Protein AF-A0A3D2JQK6-F1 (afdb_monomer)

Secondary structure (DSSP, 8-state):
--EEEEEEEEEEEEEEEEEEETTEEEEEEEEEEEEEEE-

Solvent-accessible surface area (backbone atoms only — not comparable to full-atom values): 2562 Å² total; per-residue (Å²): 117,51,80,73,45,78,48,78,44,83,46,76,45,74,48,99,63,72,49,71,55,102,88,48,76,42,50,65,50,73,48,77,48,77,48,77,42,65,89

Radius of gyration: 15.78 Å; Cα contacts (8 Å, |Δi|>4): 61; chains: 1; bounding box: 41×16×32 Å

pLDDT: mean 95.27, std 4.21, range [74.06,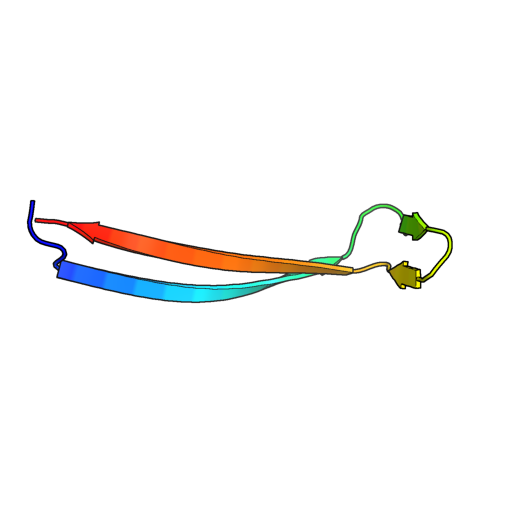 98.06]

Foldseek 3Di:
DDWPDKDKDKDKDFAPDWDDDPPDTDRMDIDIDIDTDDD

Nearest PDB structures (foldseek):
  2xzw-assembly3_G  TM=5.124E-01  e=1.379E+00  Synechococcus elongatus PCC 7942 = FACHB-805
  2ymw-assembly1_B  TM=3.473E-01  e=4.962E+00  Marinomonas mediterranea MMB-1
  3wev-assembly1_B  TM=3.602E-01  e=6.497E+00  Marinomonas mediterranea MMB-1
  3weu-assembly1_A  TM=3.586E-01  e=9.100E+00  Marinomonas mediterranea MMB-1
  3wev-assembly1_A  TM=3.178E-01  e=6.950E+00  Marinomonas mediterranea MMB-1

Structure (mmCIF, N/CA/C/O backbone):
data_AF-A0A3D2JQK6-F1
#
_entry.id   AF-A0A3D2JQK6-F1
#
loop_
_atom_site.group_PDB
_atom_site.id
_atom_site.type_symbol
_atom_site.label_atom_id
_atom_site.label_alt_id
_atom_site.label_comp_id
_atom_site.label_asym_id
_atom_site.label_entity_i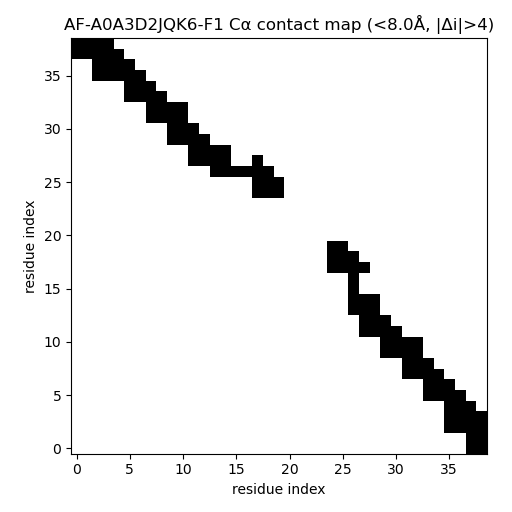d
_atom_site.label_seq_id
_atom_site.pdbx_PDB_ins_code
_atom_site.Cartn_x
_atom_site.Cartn_y
_atom_site.Cartn_z
_atom_site.occupancy
_atom_site.B_iso_or_equiv
_atom_site.auth_seq_id
_atom_site.auth_comp_id
_atom_site.auth_asym_id
_atom_site.auth_atom_id
_atom_site.pdbx_PDB_model_num
ATOM 1 N N . MET A 1 1 ? -22.446 7.243 15.146 1.00 74.06 1 MET A N 1
ATOM 2 C CA . MET A 1 1 ? -21.053 7.617 14.827 1.00 74.06 1 MET A CA 1
ATOM 3 C C . MET A 1 1 ? -20.109 7.291 15.967 1.00 74.06 1 MET A C 1
ATOM 5 O O . MET A 1 1 ? -19.378 8.126 16.493 1.00 74.06 1 MET A O 1
ATOM 9 N N . LYS A 1 2 ? -20.107 6.010 16.302 1.00 92.00 2 LYS A N 1
ATOM 10 C CA . LYS A 1 2 ? -19.012 5.281 16.907 1.00 92.00 2 LYS A CA 1
ATOM 11 C C . LYS A 1 2 ? -18.278 4.572 15.772 1.00 92.00 2 LYS A C 1
ATOM 13 O O . LYS A 1 2 ? -18.855 4.246 14.734 1.00 92.00 2 LYS A O 1
ATOM 18 N N . ILE A 1 3 ? -16.982 4.382 15.956 1.00 94.62 3 ILE A N 1
ATOM 19 C CA . ILE A 1 3 ? -16.193 3.558 15.047 1.00 94.62 3 ILE A CA 1
ATOM 20 C C . ILE A 1 3 ? -16.489 2.102 15.401 1.00 94.62 3 ILE A C 1
ATOM 22 O O . ILE A 1 3 ? -16.281 1.701 16.543 1.00 94.62 3 ILE A O 1
ATOM 26 N N . ASP A 1 4 ? -16.967 1.342 14.423 1.00 96.50 4 ASP A N 1
ATOM 27 C CA . ASP A 1 4 ? -17.240 -0.089 14.553 1.00 96.50 4 ASP A CA 1
ATOM 28 C C . ASP A 1 4 ? -15.972 -0.902 14.261 1.00 96.50 4 ASP A C 1
ATOM 30 O O . ASP A 1 4 ? -15.582 -1.787 15.022 1.00 96.50 4 ASP A O 1
ATOM 34 N N . ARG A 1 5 ? -15.264 -0.557 13.177 1.00 96.31 5 ARG A N 1
ATOM 35 C CA . ARG A 1 5 ? -14.076 -1.299 12.742 1.00 96.31 5 ARG A CA 1
ATOM 36 C C . ARG A 1 5 ? -13.084 -0.423 11.992 1.00 96.31 5 ARG A C 1
ATOM 38 O O . ARG A 1 5 ? -13.466 0.426 11.192 1.00 96.31 5 ARG A O 1
ATOM 45 N N . ILE A 1 6 ? -11.794 -0.681 12.198 1.00 97.19 6 ILE A N 1
ATOM 46 C CA . ILE A 1 6 ? -10.707 -0.107 11.399 1.00 97.19 6 ILE A CA 1
ATOM 47 C C . ILE A 1 6 ? -9.957 -1.253 10.726 1.00 97.19 6 ILE A C 1
ATOM 49 O O . ILE A 1 6 ? -9.463 -2.159 11.391 1.00 97.19 6 ILE A O 1
ATOM 53 N N . GLU A 1 7 ? -9.870 -1.214 9.402 1.00 98.00 7 GLU A N 1
ATOM 54 C CA . GLU A 1 7 ? -9.056 -2.131 8.610 1.00 98.00 7 GLU A CA 1
ATOM 55 C C . GLU A 1 7 ? -7.839 -1.382 8.065 1.00 98.00 7 GLU A C 1
ATOM 57 O O . GLU A 1 7 ? -7.978 -0.316 7.463 1.00 98.00 7 GLU A O 1
ATOM 62 N N . VAL A 1 8 ? -6.651 -1.959 8.243 1.00 97.81 8 VAL A N 1
ATOM 63 C CA . VAL A 1 8 ? -5.388 -1.406 7.742 1.00 97.81 8 VAL A CA 1
ATOM 64 C C . VAL A 1 8 ? -4.792 -2.384 6.741 1.00 97.81 8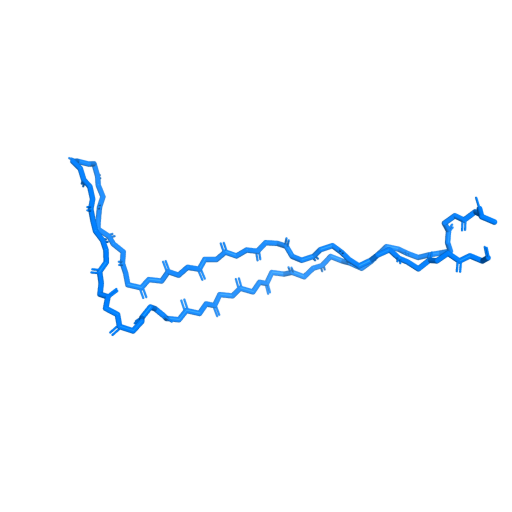 VAL A C 1
ATOM 66 O O . VAL A 1 8 ? -4.690 -3.578 7.024 1.00 97.81 8 VAL A O 1
ATOM 69 N N . ARG A 1 9 ? -4.417 -1.896 5.557 1.00 97.75 9 ARG A N 1
ATOM 70 C CA . ARG A 1 9 ? -3.833 -2.723 4.493 1.00 97.75 9 ARG A CA 1
ATOM 71 C C . ARG A 1 9 ? -2.623 -2.037 3.881 1.00 97.75 9 ARG A C 1
ATOM 73 O O . ARG A 1 9 ? -2.675 -0.848 3.581 1.00 97.75 9 ARG A O 1
ATOM 80 N N . TYR A 1 10 ? -1.559 -2.802 3.668 1.00 97.75 10 TYR A N 1
ATOM 81 C CA . TYR A 1 10 ? -0.427 -2.382 2.851 1.00 97.75 10 TYR A CA 1
ATOM 82 C C . TYR A 1 10 ? -0.722 -2.689 1.386 1.00 97.75 10 TYR A C 1
ATOM 84 O O . TYR A 1 10 ? -1.174 -3.789 1.062 1.00 97.75 10 TYR A O 1
ATOM 92 N N . VAL A 1 11 ? -0.475 -1.718 0.515 1.00 97.69 11 VAL A N 1
ATOM 93 C CA . VAL A 1 11 ? -0.590 -1.882 -0.931 1.00 97.69 11 VAL A CA 1
ATOM 94 C C . VAL A 1 11 ? 0.696 -1.387 -1.562 1.00 97.69 11 VAL A C 1
ATOM 96 O O . VAL A 1 11 ? 1.155 -0.288 -1.260 1.00 97.69 11 VAL A O 1
ATOM 99 N N . GLU A 1 12 ? 1.250 -2.190 -2.458 1.00 97.44 12 GLU A N 1
ATOM 100 C CA . GLU A 1 12 ? 2.406 -1.842 -3.270 1.00 97.44 12 GLU A CA 1
ATOM 101 C C . GLU A 1 12 ? 2.066 -2.074 -4.737 1.00 97.44 12 GLU A C 1
ATOM 103 O O . GLU A 1 12 ? 1.425 -3.065 -5.090 1.00 97.44 12 GLU A O 1
ATOM 108 N N . GLY A 1 13 ? 2.468 -1.133 -5.581 1.00 96.94 13 GLY A N 1
ATOM 109 C CA . GLY A 1 13 ? 2.307 -1.214 -7.023 1.00 96.94 13 GLY A CA 1
ATOM 110 C C . GLY A 1 13 ? 3.568 -0.753 -7.736 1.00 96.94 13 GLY A C 1
ATOM 111 O O . GLY A 1 13 ? 4.375 -0.003 -7.178 1.00 96.94 13 GLY A O 1
ATOM 112 N N . LYS A 1 14 ? 3.724 -1.194 -8.984 1.00 97.12 14 LYS A N 1
ATOM 113 C CA . LYS A 1 14 ? 4.737 -0.648 -9.887 1.00 97.12 14 LYS A CA 1
ATOM 114 C C . LYS A 1 14 ? 4.281 0.686 -10.467 1.00 97.12 14 LYS A C 1
ATOM 116 O O . LYS A 1 14 ? 3.094 0.886 -10.706 1.00 97.12 14 LYS A O 1
ATOM 121 N N . LEU A 1 15 ? 5.239 1.580 -10.670 1.00 95.75 15 LEU A N 1
ATOM 122 C CA . LEU A 1 15 ? 5.053 2.810 -11.425 1.00 95.75 15 LEU A CA 1
ATOM 123 C C . LEU A 1 15 ? 5.109 2.505 -12.924 1.00 95.75 15 LEU A C 1
ATOM 125 O O . LEU A 1 15 ? 5.887 1.649 -13.349 1.00 95.75 15 LEU A O 1
ATOM 129 N N . ASP A 1 16 ? 4.318 3.235 -13.709 1.00 96.12 16 ASP A N 1
ATOM 130 C CA . ASP A 1 16 ? 4.348 3.139 -15.174 1.00 96.12 16 ASP A CA 1
ATOM 131 C C . ASP A 1 16 ? 5.7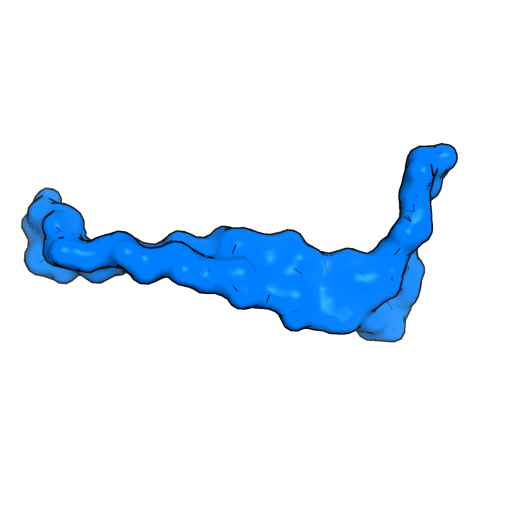08 3.588 -15.730 1.00 96.12 16 ASP A C 1
ATOM 133 O O . ASP A 1 16 ? 6.236 2.989 -16.665 1.00 96.12 16 ASP A O 1
ATOM 137 N N . GLU A 1 17 ? 6.315 4.590 -15.089 1.00 96.06 17 GLU A N 1
ATOM 138 C CA . GLU A 1 17 ? 7.679 5.042 -15.346 1.00 96.06 17 GLU A CA 1
ATOM 139 C C . GLU A 1 17 ? 8.470 5.124 -14.029 1.00 96.06 17 GLU A C 1
ATOM 141 O O . GLU A 1 17 ? 7.932 5.580 -13.013 1.00 96.06 17 GLU A O 1
ATOM 146 N N . PRO A 1 18 ? 9.749 4.705 -14.001 1.00 93.62 18 PRO A N 1
ATOM 147 C CA . PRO A 1 18 ? 10.573 4.829 -12.806 1.00 93.62 18 PRO A CA 1
ATOM 148 C C . PRO A 1 18 ? 10.790 6.292 -12.404 1.00 93.62 18 PRO A C 1
ATOM 150 O O . PRO A 1 18 ? 10.955 7.171 -13.248 1.00 93.62 18 PRO A O 1
ATOM 153 N N . PHE A 1 19 ? 10.861 6.544 -11.099 1.00 94.69 19 PHE A N 1
ATOM 154 C CA . PHE A 1 19 ? 11.073 7.871 -10.534 1.00 94.69 19 PHE A CA 1
ATOM 155 C C . PHE A 1 19 ? 12.316 7.895 -9.646 1.00 94.69 19 PHE A C 1
ATOM 157 O O . PHE A 1 19 ? 12.587 6.956 -8.895 1.00 94.69 19 PHE A O 1
ATOM 164 N N . GLY A 1 20 ? 13.048 9.006 -9.663 1.00 94.88 20 GLY A N 1
ATOM 165 C CA . GLY A 1 20 ? 14.166 9.202 -8.755 1.00 94.88 20 GLY A CA 1
ATOM 166 C C . GLY A 1 20 ? 14.422 10.656 -8.408 1.00 94.88 20 GLY A C 1
ATOM 167 O O . GLY A 1 20 ? 14.047 11.579 -9.126 1.00 94.88 20 GLY A O 1
ATOM 168 N N . TRP A 1 21 ? 15.088 10.839 -7.277 1.00 94.62 21 TRP A N 1
ATOM 169 C CA . TRP A 1 21 ? 15.593 12.114 -6.786 1.00 94.62 21 TRP A CA 1
ATOM 170 C C . TRP A 1 21 ? 17.011 11.924 -6.245 1.00 94.62 21 TRP A C 1
ATOM 172 O O . TRP A 1 21 ? 17.529 10.809 -6.211 1.00 94.62 21 TRP A O 1
ATOM 182 N N . SER A 1 22 ? 17.643 13.009 -5.794 1.00 94.00 22 SER A N 1
ATOM 183 C CA . SER A 1 22 ? 19.067 13.056 -5.421 1.00 94.00 22 SER A CA 1
ATOM 184 C C . SER A 1 22 ? 19.549 11.978 -4.441 1.00 94.00 22 SER A C 1
ATOM 186 O O . SER A 1 22 ? 20.749 11.740 -4.362 1.00 94.00 22 SER A O 1
ATOM 188 N N . GLN A 1 23 ? 18.647 11.329 -3.699 1.00 93.56 23 GLN A N 1
ATOM 189 C CA . GLN A 1 23 ? 18.990 10.318 -2.699 1.00 93.56 23 GLN A CA 1
ATOM 190 C C . GLN A 1 23 ? 18.514 8.902 -3.049 1.00 93.56 23 GLN A C 1
ATOM 192 O O . GLN A 1 23 ? 18.941 7.954 -2.390 1.00 93.56 23 GLN A O 1
ATOM 197 N N . ARG A 1 24 ? 17.605 8.727 -4.021 1.00 94.38 24 ARG A N 1
ATOM 198 C CA . ARG A 1 24 ? 16.998 7.415 -4.292 1.00 94.38 24 ARG A CA 1
ATOM 199 C C . ARG A 1 24 ? 16.351 7.320 -5.670 1.00 94.38 24 ARG A C 1
ATOM 201 O O . ARG A 1 24 ? 15.797 8.287 -6.178 1.00 94.38 24 ARG A O 1
ATOM 208 N N . TRP A 1 25 ? 16.353 6.103 -6.204 1.00 95.19 25 TRP A N 1
ATOM 209 C CA . TRP A 1 25 ? 15.563 5.679 -7.356 1.00 95.19 25 TRP A CA 1
ATOM 210 C C . TRP A 1 25 ? 14.524 4.631 -6.929 1.00 95.19 25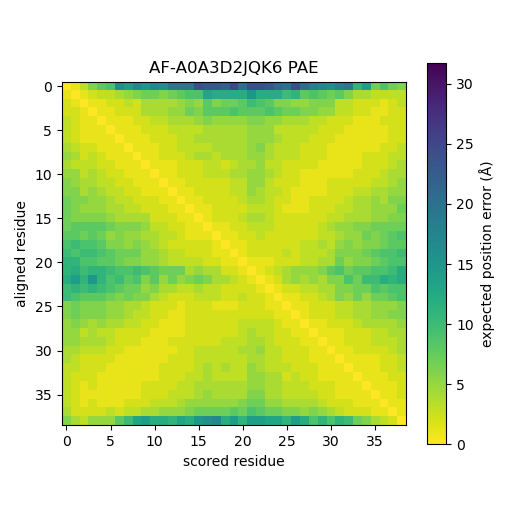 TRP A C 1
ATOM 212 O O . TRP A 1 25 ? 14.794 3.831 -6.028 1.00 95.19 25 TRP A O 1
ATOM 222 N N . THR A 1 26 ? 13.340 4.631 -7.542 1.00 95.81 26 THR A N 1
ATOM 223 C CA . THR A 1 26 ? 12.284 3.641 -7.298 1.00 95.81 26 THR A CA 1
ATOM 224 C C . THR A 1 26 ? 11.421 3.416 -8.539 1.00 95.81 26 THR A C 1
ATOM 226 O O . THR A 1 26 ? 11.082 4.348 -9.261 1.00 95.81 26 THR A O 1
ATOM 229 N N . ASP A 1 27 ? 11.029 2.169 -8.771 1.00 96.81 27 ASP A N 1
ATOM 230 C CA . ASP A 1 27 ? 9.990 1.767 -9.725 1.00 96.81 27 ASP A CA 1
ATOM 231 C C . ASP A 1 27 ? 8.713 1.297 -9.007 1.00 96.81 27 ASP A C 1
ATOM 233 O O . ASP A 1 27 ? 7.764 0.843 -9.643 1.00 96.81 27 ASP A O 1
ATOM 237 N N . THR A 1 28 ? 8.679 1.409 -7.677 1.00 95.75 28 THR A N 1
ATOM 238 C CA . THR A 1 28 ? 7.556 0.996 -6.835 1.00 95.75 28 THR A CA 1
ATOM 239 C C . THR A 1 28 ? 7.007 2.163 -6.026 1.00 95.75 28 THR A C 1
ATOM 241 O O . THR A 1 28 ? 7.736 3.069 -5.603 1.00 95.75 28 THR A O 1
ATOM 244 N N . ARG A 1 29 ? 5.693 2.124 -5.793 1.00 94.50 29 ARG A N 1
ATOM 245 C CA . ARG A 1 29 ? 4.972 2.995 -4.867 1.00 94.50 29 ARG A CA 1
ATOM 246 C C . ARG A 1 29 ? 4.223 2.1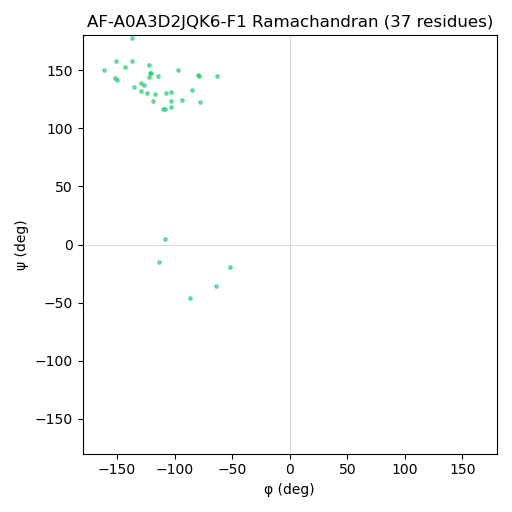33 -3.870 1.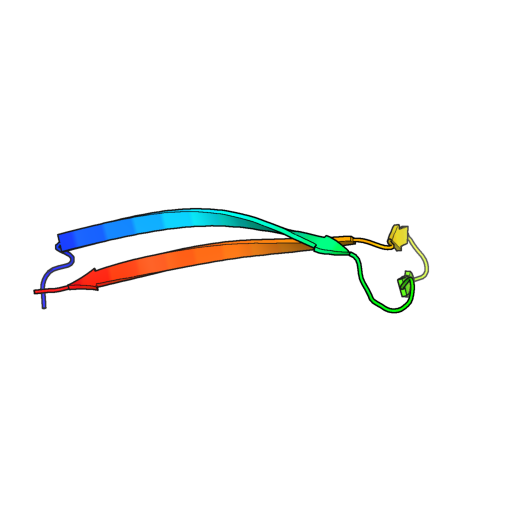00 94.50 29 ARG A C 1
ATOM 248 O O . ARG A 1 29 ? 3.457 1.256 -4.262 1.00 94.50 29 ARG A O 1
ATOM 255 N N . SER A 1 30 ? 4.383 2.449 -2.594 1.00 95.44 30 SER A N 1
ATOM 256 C CA . SER A 1 30 ? 3.640 1.807 -1.523 1.00 95.44 30 SER A CA 1
ATOM 257 C C . SER A 1 30 ? 2.820 2.804 -0.722 1.00 95.44 30 SER A C 1
ATOM 259 O O . SER A 1 30 ? 3.172 3.978 -0.586 1.00 95.44 30 SER A O 1
ATOM 261 N N . VAL A 1 31 ? 1.674 2.340 -0.235 1.00 97.31 31 VAL A N 1
ATOM 262 C CA . VAL A 1 31 ? 0.740 3.116 0.578 1.00 97.31 31 VAL A CA 1
ATOM 263 C C . VAL A 1 31 ? 0.113 2.228 1.647 1.00 97.31 31 VAL A C 1
ATOM 265 O O . VAL A 1 31 ? -0.051 1.020 1.470 1.00 97.31 31 VAL A O 1
ATOM 268 N N . VAL A 1 32 ? -0.280 2.848 2.756 1.00 98.06 32 VAL A N 1
ATOM 269 C CA . VAL A 1 32 ? -1.116 2.214 3.777 1.00 98.06 32 VAL A CA 1
ATOM 270 C C . VAL A 1 32 ? -2.535 2.738 3.610 1.00 98.06 32 VAL A C 1
ATOM 272 O O . VAL A 1 32 ? -2.779 3.937 3.726 1.00 98.06 32 VAL A O 1
ATOM 275 N N . VAL A 1 33 ? -3.472 1.840 3.323 1.00 97.69 33 VAL A N 1
ATOM 276 C CA . VAL A 1 33 ? -4.896 2.153 3.206 1.00 97.69 33 VAL A CA 1
ATOM 277 C C . VAL A 1 33 ? -5.560 1.893 4.549 1.00 97.69 33 VAL A C 1
ATOM 279 O O . VAL A 1 33 ? -5.488 0.782 5.077 1.00 97.69 33 VAL A O 1
ATOM 282 N N . ILE A 1 34 ? -6.225 2.916 5.081 1.00 97.88 34 ILE A N 1
ATOM 283 C CA . ILE A 1 34 ? -6.998 2.839 6.320 1.00 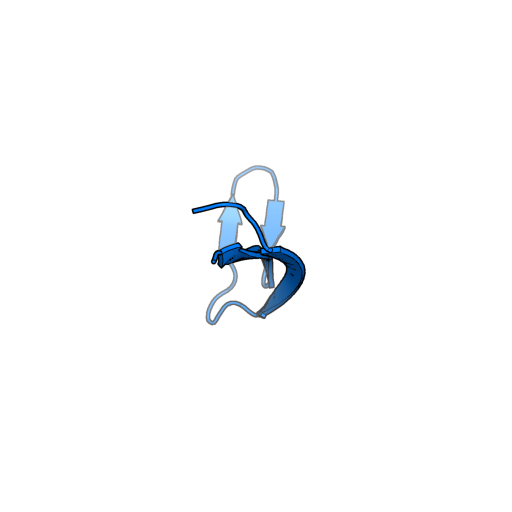97.88 34 ILE A CA 1
ATOM 284 C C . ILE A 1 34 ? -8.474 2.957 5.953 1.00 97.88 34 ILE A C 1
ATOM 286 O O . ILE A 1 34 ? -8.913 3.983 5.435 1.00 97.88 34 ILE A O 1
ATOM 290 N N . LYS A 1 35 ? -9.244 1.904 6.219 1.00 97.44 35 LYS A N 1
ATOM 291 C CA . LYS A 1 35 ? -10.695 1.880 6.035 1.00 97.44 35 LYS A CA 1
ATOM 292 C C . LYS A 1 35 ? -11.360 1.898 7.403 1.00 97.44 35 LYS A C 1
ATOM 294 O O . LYS A 1 35 ? -11.204 0.959 8.178 1.00 97.44 35 LYS A O 1
ATOM 299 N N . VAL A 1 36 ? -12.116 2.955 7.676 1.00 97.19 36 VAL A N 1
ATOM 300 C CA . VAL A 1 36 ? -12.887 3.115 8.913 1.00 97.19 36 VAL A CA 1
ATOM 301 C C . VAL A 1 36 ? -14.353 2.827 8.606 1.00 97.19 36 VAL A C 1
ATOM 303 O O . VAL A 1 36 ? -14.927 3.439 7.708 1.00 97.19 36 VAL A O 1
ATOM 306 N N . LEU A 1 37 ? -14.943 1.878 9.326 1.00 97.00 37 LEU A N 1
ATOM 307 C CA . LEU A 1 37 ? -16.370 1.583 9.309 1.00 97.00 37 LEU A CA 1
ATOM 308 C C . LEU A 1 37 ? -16.999 2.169 10.575 1.00 97.00 37 LEU A C 1
ATOM 310 O O . LEU A 1 37 ? -16.475 1.982 11.676 1.00 97.00 37 LEU A O 1
ATOM 314 N N . THR A 1 38 ? -18.098 2.896 10.408 1.00 96.62 38 THR A N 1
ATOM 315 C CA . THR A 1 38 ?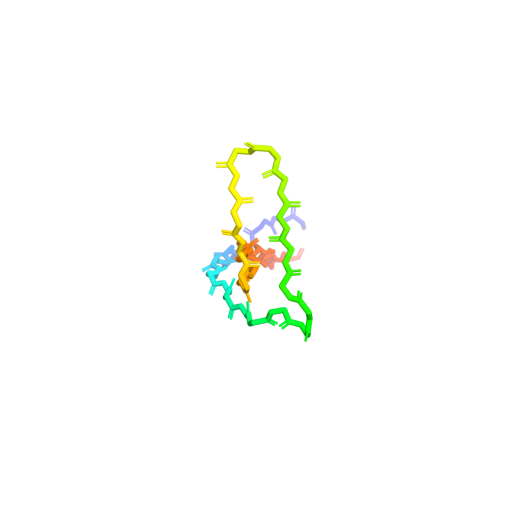 -18.836 3.558 11.491 1.00 96.62 38 THR A CA 1
ATOM 316 C C . THR A 1 38 ? -20.280 3.081 11.522 1.00 96.62 38 THR A C 1
ATOM 318 O O . THR A 1 38 ? -20.809 2.702 10.476 1.00 96.62 38 THR A O 1
ATOM 321 N N . ASP A 1 39 ? -20.900 3.160 12.701 1.00 83.88 39 ASP A N 1
ATOM 322 C CA . ASP A 1 39 ? -22.344 2.976 12.901 1.00 83.88 39 ASP A CA 1
ATOM 323 C C . ASP A 1 39 ? -23.177 4.252 12.653 1.00 83.88 39 ASP A C 1
ATOM 325 O O . ASP A 1 39 ? -22.710 5.391 12.952 1.00 83.88 39 ASP A O 1
#

Mean predicted aligned error: 3.93 Å

Sequence (39 aa):
MKIDRIEVRYVEGKLDEPFGWSQRWTDTRSVVVIKVLTD